Protein AF-A0A534RBC7-F1 (afdb_monomer_lite)

pLDDT: mean 88.33, std 16.18, range [29.81, 97.56]

Structure (mmCIF, N/CA/C/O backbone):
data_AF-A0A534RBC7-F1
#
_entry.id   AF-A0A534RBC7-F1
#
loop_
_atom_site.group_PDB
_atom_site.id
_atom_site.type_symbol
_atom_site.label_atom_id
_atom_site.label_alt_id
_atom_site.label_comp_id
_atom_site.label_asym_id
_atom_site.label_entity_id
_atom_site.label_seq_id
_atom_site.pdbx_PD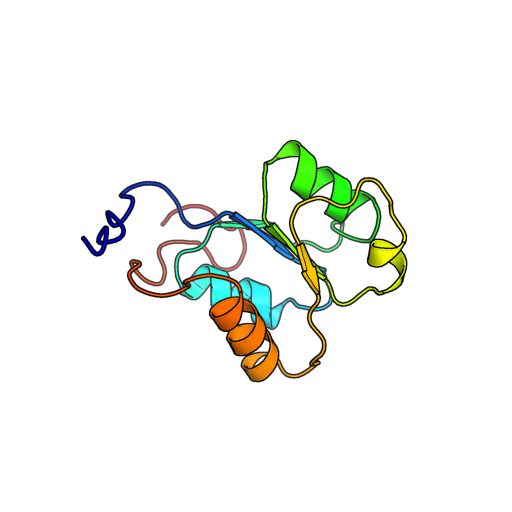B_ins_code
_atom_site.Cartn_x
_atom_site.Cartn_y
_atom_site.Cartn_z
_atom_site.occupancy
_atom_site.B_iso_or_equiv
_atom_site.auth_seq_id
_atom_site.auth_comp_id
_atom_site.auth_asym_id
_atom_site.auth_atom_id
_atom_site.pdbx_PDB_model_num
ATOM 1 N N . MET A 1 1 ? -3.438 25.681 17.941 1.00 35.88 1 MET A N 1
ATOM 2 C CA . MET A 1 1 ? -4.612 24.790 17.838 1.00 35.88 1 MET A CA 1
ATOM 3 C C . MET A 1 1 ? -4.168 23.540 17.083 1.00 35.88 1 MET A C 1
ATOM 5 O O . MET A 1 1 ? -4.261 23.489 15.864 1.00 35.88 1 MET A O 1
ATOM 9 N N . MET A 1 2 ? -3.524 22.600 17.782 1.00 29.81 2 MET A N 1
ATOM 10 C CA . MET A 1 2 ? -3.125 21.322 17.185 1.00 29.81 2 MET A CA 1
ATOM 11 C C . MET A 1 2 ? -4.384 20.468 17.135 1.00 29.81 2 MET A C 1
ATOM 13 O O . MET A 1 2 ? -4.915 20.100 18.176 1.00 29.81 2 MET A O 1
ATOM 17 N N . ARG A 1 3 ? -4.922 20.272 15.931 1.00 31.77 3 ARG A N 1
ATOM 18 C CA . ARG A 1 3 ? -6.069 19.399 15.699 1.00 31.77 3 ARG A CA 1
ATOM 19 C C . ARG A 1 3 ? -5.570 17.981 15.957 1.00 31.77 3 ARG A C 1
ATOM 21 O O . ARG A 1 3 ? -4.827 17.443 15.138 1.00 31.77 3 ARG A O 1
ATOM 28 N N . GLU A 1 4 ? -5.864 17.447 17.138 1.00 35.75 4 GLU A N 1
ATOM 29 C CA . GLU A 1 4 ? -5.615 16.041 17.443 1.00 35.75 4 GLU A CA 1
ATOM 30 C C . GLU A 1 4 ? -6.300 15.214 16.351 1.00 35.75 4 GLU A C 1
ATOM 32 O O . GLU A 1 4 ? -7.449 15.511 16.007 1.00 35.75 4 GLU A O 1
ATOM 37 N N . PRO A 1 5 ? -5.609 14.254 15.716 1.00 43.94 5 PRO A N 1
ATOM 38 C CA . PRO A 1 5 ? -6.266 13.411 14.744 1.00 43.94 5 PRO A CA 1
ATOM 39 C C . PRO A 1 5 ? -7.255 12.558 15.528 1.00 43.94 5 PRO A C 1
ATOM 41 O O . PRO A 1 5 ? -6.852 11.655 16.260 1.00 43.94 5 PRO A O 1
ATOM 44 N N . GLU A 1 6 ? -8.541 12.886 15.398 1.00 40.16 6 GLU A N 1
ATOM 45 C CA . GLU A 1 6 ? -9.641 12.001 15.753 1.00 40.16 6 GLU A CA 1
ATOM 46 C C . GLU A 1 6 ? -9.268 10.622 15.214 1.00 40.16 6 GLU A C 1
ATOM 48 O O . GLU A 1 6 ? -9.084 10.438 14.006 1.00 40.16 6 GLU A O 1
ATOM 53 N N . ALA A 1 7 ? -9.017 9.691 16.136 1.00 42.66 7 ALA A N 1
ATOM 54 C CA . ALA A 1 7 ? -8.748 8.307 15.818 1.00 42.66 7 ALA A CA 1
ATOM 55 C C . ALA A 1 7 ? -10.016 7.779 15.160 1.00 42.66 7 ALA A C 1
ATOM 57 O O . ALA A 1 7 ? -10.962 7.379 15.833 1.00 42.66 7 ALA A O 1
ATOM 58 N N . ASP A 1 8 ? -10.042 7.890 13.836 1.00 41.88 8 ASP A N 1
ATOM 59 C CA . ASP A 1 8 ? -11.113 7.416 12.992 1.00 41.88 8 ASP A CA 1
ATOM 60 C C . ASP A 1 8 ? -11.404 5.967 13.390 1.00 41.88 8 ASP A C 1
ATOM 62 O O . ASP A 1 8 ? -10.591 5.061 13.184 1.00 41.88 8 ASP A O 1
ATOM 66 N N . ALA A 1 9 ? -12.569 5.779 14.012 1.00 44.91 9 ALA A N 1
ATOM 67 C CA . ALA A 1 9 ? -13.187 4.483 14.248 1.00 44.91 9 ALA A CA 1
ATOM 68 C C . ALA A 1 9 ? -13.592 3.805 12.920 1.00 44.91 9 ALA A C 1
ATOM 70 O O . ALA A 1 9 ? -14.136 2.701 12.922 1.00 44.91 9 ALA A O 1
ATOM 71 N N . GLY A 1 10 ? -13.321 4.459 11.789 1.00 52.59 10 GLY A N 1
ATOM 72 C CA . GLY A 1 10 ? -13.325 3.925 10.446 1.00 52.59 10 GLY A CA 1
ATOM 73 C C . GLY A 1 10 ? -12.107 3.061 10.128 1.00 52.59 10 GLY A C 1
ATOM 74 O O . GLY A 1 10 ? -11.047 3.079 10.758 1.00 52.59 10 GLY A O 1
ATOM 75 N N . ASP A 1 11 ? -12.314 2.223 9.128 1.00 62.12 11 ASP A N 1
ATOM 76 C CA . ASP A 1 11 ? -11.386 1.231 8.625 1.00 62.12 11 ASP A CA 1
ATOM 77 C C . ASP A 1 11 ? -9.952 1.757 8.396 1.00 62.12 11 ASP A C 1
ATOM 79 O O . ASP A 1 11 ? -9.707 2.945 8.196 1.00 62.12 11 ASP A O 1
ATOM 83 N N . GLY A 1 12 ? -8.972 0.853 8.445 1.00 72.62 12 GLY A N 1
ATOM 84 C CA . GLY A 1 12 ? -7.577 1.114 8.098 1.00 72.62 12 GLY A CA 1
ATOM 85 C C . GLY A 1 12 ? -7.419 2.032 6.895 1.00 72.62 12 GLY A C 1
ATOM 86 O O . GLY A 1 12 ? -8.115 1.835 5.902 1.00 72.62 12 GLY A O 1
ATOM 87 N N . ARG A 1 13 ? -6.443 2.960 6.904 1.00 90.19 13 ARG A N 1
ATOM 88 C CA . ARG A 1 13 ? -6.027 3.606 5.642 1.00 90.19 13 ARG A CA 1
ATOM 89 C C . ARG A 1 13 ? -5.823 2.522 4.577 1.00 90.19 13 ARG A C 1
ATOM 91 O O . ARG A 1 13 ? -5.176 1.512 4.856 1.00 90.19 13 ARG A O 1
ATOM 98 N N . ARG A 1 14 ? -6.393 2.736 3.391 1.00 95.75 14 ARG A N 1
ATOM 99 C CA . ARG A 1 14 ? -6.392 1.753 2.309 1.00 95.75 14 ARG A CA 1
ATOM 100 C C . ARG A 1 14 ? -5.148 1.898 1.446 1.00 95.75 14 ARG A C 1
ATOM 102 O O . ARG A 1 14 ? -4.858 2.983 0.941 1.00 95.75 14 ARG A O 1
ATOM 109 N N . PHE A 1 15 ? -4.448 0.794 1.232 1.00 97.44 15 PHE A N 1
ATOM 110 C CA . PHE A 1 15 ? -3.260 0.727 0.389 1.00 97.44 15 PHE A CA 1
ATOM 111 C C . PHE A 1 15 ? -3.487 -0.203 -0.797 1.00 97.44 15 PHE A C 1
ATOM 113 O O . PHE A 1 15 ? -4.203 -1.201 -0.686 1.00 97.44 15 PHE A O 1
ATOM 120 N N . ALA A 1 16 ? -2.853 0.112 -1.921 1.00 97.50 16 ALA A N 1
ATOM 121 C CA . ALA A 1 16 ? -2.663 -0.796 -3.045 1.00 97.50 16 ALA A CA 1
ATOM 122 C C . ALA A 1 16 ? -1.159 -1.007 -3.215 1.00 97.50 16 ALA A C 1
ATOM 124 O O . ALA A 1 16 ? -0.429 -0.057 -3.489 1.00 97.50 16 ALA A O 1
ATOM 125 N N . VAL A 1 17 ? -0.682 -2.231 -2.996 1.00 97.31 17 VAL A N 1
ATOM 126 C CA . VAL A 1 17 ? 0.754 -2.511 -2.883 1.00 97.31 17 VAL A CA 1
ATOM 127 C C . VAL A 1 17 ? 1.224 -3.349 -4.056 1.00 97.31 17 VAL A C 1
ATOM 129 O O . VAL A 1 17 ? 0.632 -4.382 -4.368 1.00 97.31 17 VAL A O 1
ATOM 132 N N . ASP A 1 18 ? 2.321 -2.915 -4.673 1.00 94.69 18 ASP A N 1
ATOM 133 C CA . ASP A 1 18 ? 3.002 -3.663 -5.725 1.00 94.69 18 ASP A CA 1
ATOM 134 C C . ASP A 1 18 ? 3.312 -5.106 -5.293 1.00 94.69 18 ASP A C 1
ATOM 136 O O . ASP A 1 18 ? 3.773 -5.356 -4.171 1.00 94.69 18 ASP A O 1
ATOM 140 N N . ARG A 1 19 ? 3.112 -6.070 -6.203 1.00 93.94 19 ARG A N 1
ATOM 141 C CA . ARG A 1 19 ? 3.337 -7.498 -5.933 1.00 93.94 19 ARG A CA 1
ATOM 142 C C . ARG A 1 19 ? 4.731 -7.808 -5.369 1.00 93.94 19 ARG A C 1
ATOM 144 O O . ARG A 1 19 ? 4.869 -8.763 -4.603 1.00 93.94 19 ARG A O 1
ATOM 151 N N . MET A 1 20 ? 5.751 -7.013 -5.711 1.00 91.50 20 MET A N 1
ATOM 152 C CA . MET A 1 20 ? 7.136 -7.218 -5.260 1.00 91.50 20 MET A CA 1
ATOM 153 C C . MET A 1 20 ? 7.352 -6.869 -3.780 1.00 91.50 20 MET A C 1
ATOM 155 O O . MET A 1 20 ? 8.387 -7.203 -3.210 1.00 91.50 20 MET A O 1
ATOM 159 N N . MET A 1 21 ? 6.380 -6.225 -3.131 1.00 95.00 21 MET A N 1
ATOM 160 C CA . MET A 1 21 ? 6.478 -5.748 -1.750 1.00 95.00 21 MET A CA 1
ATOM 161 C C . MET A 1 21 ? 5.579 -6.543 -0.792 1.00 95.00 21 MET A C 1
ATOM 163 O O . MET A 1 21 ? 4.969 -5.998 0.126 1.00 95.00 21 MET A O 1
ATOM 167 N N . GLY A 1 22 ? 5.513 -7.867 -0.965 1.00 94.81 22 GLY A N 1
ATOM 168 C CA . GLY A 1 22 ? 4.628 -8.729 -0.169 1.00 94.81 22 GLY A CA 1
ATOM 169 C C . GLY A 1 22 ? 4.874 -8.679 1.342 1.00 94.81 22 GLY A C 1
ATOM 170 O O . GLY A 1 22 ? 3.926 -8.715 2.128 1.00 94.81 22 GLY A O 1
ATOM 171 N N . ARG A 1 23 ? 6.133 -8.525 1.780 1.00 96.31 23 ARG A N 1
ATOM 172 C CA . ARG A 1 23 ? 6.446 -8.347 3.211 1.00 96.31 23 ARG A CA 1
ATOM 173 C C . ARG A 1 23 ? 5.888 -7.033 3.752 1.00 96.31 23 ARG A C 1
ATOM 175 O O . ARG A 1 23 ? 5.336 -7.039 4.847 1.00 96.31 23 ARG A O 1
ATOM 182 N N . LEU A 1 24 ? 5.999 -5.943 2.992 1.00 97.06 24 LEU A N 1
ATOM 183 C CA . LEU A 1 24 ? 5.421 -4.651 3.362 1.00 97.06 24 LEU A CA 1
ATOM 184 C C . LEU A 1 24 ? 3.898 -4.757 3.475 1.00 97.06 24 LEU A C 1
ATOM 186 O O . LEU A 1 24 ? 3.338 -4.373 4.497 1.00 97.06 24 LEU A O 1
ATOM 190 N N . ALA A 1 25 ? 3.242 -5.362 2.478 1.00 96.81 25 ALA A N 1
ATOM 191 C CA . ALA A 1 25 ? 1.796 -5.564 2.487 1.00 96.81 25 ALA A CA 1
ATOM 192 C C . ALA A 1 25 ? 1.326 -6.328 3.737 1.00 96.81 25 ALA A C 1
ATOM 194 O O . ALA A 1 25 ? 0.371 -5.921 4.397 1.00 96.81 25 ALA A O 1
ATOM 195 N N . ARG A 1 26 ? 2.034 -7.403 4.108 1.00 96.38 26 ARG A N 1
ATOM 196 C CA . ARG A 1 26 ? 1.723 -8.185 5.312 1.00 96.38 26 ARG A CA 1
ATOM 197 C C . ARG A 1 26 ? 1.868 -7.359 6.592 1.00 96.38 26 ARG A C 1
ATOM 199 O O . ARG A 1 26 ? 0.985 -7.422 7.439 1.00 96.38 26 ARG A O 1
ATOM 206 N N . TRP A 1 27 ? 2.937 -6.574 6.731 1.00 96.44 27 TRP A N 1
ATOM 207 C CA . TRP A 1 27 ? 3.141 -5.732 7.916 1.00 96.44 27 TRP A CA 1
ATOM 208 C C . TRP A 1 27 ? 2.106 -4.616 8.038 1.00 96.44 27 TRP A C 1
ATOM 210 O O . TRP A 1 27 ? 1.622 -4.362 9.134 1.00 96.44 27 TRP A O 1
ATOM 220 N N . LEU A 1 28 ? 1.693 -4.007 6.929 1.00 95.62 28 LEU A N 1
ATOM 221 C CA . LEU A 1 28 ? 0.609 -3.024 6.943 1.00 95.62 28 LEU A CA 1
ATOM 222 C C . LEU A 1 28 ? -0.723 -3.648 7.405 1.00 95.62 28 LEU A C 1
ATOM 224 O O . LEU A 1 28 ? -1.434 -3.039 8.201 1.00 95.62 28 LEU A O 1
ATOM 228 N N . ARG A 1 29 ? -1.028 -4.893 7.007 1.00 95.75 29 ARG A N 1
ATOM 229 C CA . ARG A 1 29 ? -2.198 -5.634 7.526 1.00 95.75 29 ARG A CA 1
ATOM 230 C C . ARG A 1 29 ? -2.080 -5.943 9.023 1.00 95.75 29 ARG A C 1
ATOM 232 O O . ARG A 1 29 ? -3.064 -5.806 9.744 1.00 95.75 29 ARG A O 1
ATOM 239 N N . VAL A 1 30 ? -0.885 -6.302 9.510 1.00 94.94 30 VAL A N 1
ATOM 240 C CA . VAL A 1 30 ? -0.619 -6.472 10.957 1.00 94.94 30 VAL A CA 1
ATOM 241 C C . VAL A 1 30 ? -0.911 -5.183 11.722 1.00 94.94 30 VAL A C 1
ATOM 243 O O . VAL A 1 30 ? -1.492 -5.235 12.800 1.00 94.94 30 VAL A O 1
ATOM 246 N N . LEU A 1 31 ? -0.572 -4.032 11.143 1.00 94.38 31 LEU A N 1
ATOM 247 C CA . LEU A 1 31 ? -0.856 -2.709 11.702 1.00 94.38 31 LEU A CA 1
ATOM 248 C C . LEU A 1 31 ? -2.342 -2.302 11.598 1.00 94.38 31 LEU A C 1
ATOM 250 O O . LEU A 1 31 ? -2.709 -1.200 11.992 1.00 94.38 31 LEU A O 1
ATOM 254 N N . GLY A 1 32 ? -3.214 -3.185 11.097 1.00 93.00 32 GLY A N 1
ATOM 255 C CA . GLY A 1 32 ? -4.657 -2.954 11.031 1.00 93.00 32 GLY A CA 1
ATOM 256 C C . GLY A 1 32 ? -5.107 -2.141 9.816 1.00 93.00 32 GLY A C 1
ATOM 257 O O . GLY A 1 32 ? -6.207 -1.590 9.828 1.00 93.00 32 GLY A O 1
ATOM 258 N N . HIS A 1 33 ? -4.279 -2.053 8.771 1.00 94.69 33 HIS A N 1
ATOM 259 C CA . HIS A 1 33 ? -4.629 -1.365 7.529 1.00 94.69 33 HIS A CA 1
ATOM 260 C C . HIS A 1 33 ? -5.282 -2.293 6.498 1.00 94.69 33 HIS A C 1
ATOM 262 O O . HIS A 1 33 ? -4.931 -3.470 6.399 1.00 94.69 33 HIS A O 1
ATOM 268 N N . ASP A 1 34 ? -6.197 -1.749 5.691 1.00 95.44 34 ASP A N 1
ATOM 269 C CA . ASP A 1 34 ? -6.738 -2.433 4.516 1.00 95.44 34 ASP A CA 1
ATOM 270 C C . ASP A 1 34 ? -5.702 -2.364 3.384 1.00 95.44 34 ASP A C 1
ATOM 272 O O . ASP A 1 34 ? -5.339 -1.292 2.900 1.00 95.44 34 ASP A O 1
ATOM 276 N N . VAL A 1 35 ? -5.219 -3.521 2.938 1.00 96.81 35 VAL A N 1
ATOM 277 C CA . VAL A 1 35 ? -4.176 -3.610 1.917 1.00 96.81 35 VAL A CA 1
ATOM 278 C C . VAL A 1 35 ? -4.605 -4.523 0.775 1.00 96.81 35 VAL A C 1
ATOM 280 O O . VAL A 1 35 ? -4.630 -5.749 0.920 1.00 96.81 35 VAL A O 1
ATOM 283 N N . ALA A 1 36 ? -4.840 -3.940 -0.398 1.00 97.00 36 ALA A N 1
ATOM 284 C CA . ALA A 1 36 ? -4.951 -4.670 -1.652 1.00 97.00 36 ALA A CA 1
ATOM 285 C C . ALA A 1 36 ? -3.557 -5.128 -2.096 1.00 97.00 36 ALA A C 1
ATOM 287 O O . ALA A 1 36 ? -2.643 -4.325 -2.292 1.00 97.00 36 ALA A O 1
ATOM 288 N N . TYR A 1 37 ? -3.398 -6.443 -2.219 1.00 96.94 37 TYR A N 1
ATOM 289 C CA . TYR A 1 37 ? -2.158 -7.095 -2.619 1.00 96.94 37 TYR A CA 1
ATOM 290 C C . TYR A 1 37 ? -2.493 -8.420 -3.301 1.00 96.94 37 TYR A C 1
ATOM 292 O O . TYR A 1 37 ? -3.293 -9.198 -2.779 1.00 96.94 37 TYR A O 1
ATOM 300 N N . GLY A 1 38 ? -1.875 -8.683 -4.451 1.00 94.50 38 GLY A N 1
ATOM 301 C CA . GLY A 1 38 ? -2.094 -9.909 -5.206 1.00 94.50 38 GLY A CA 1
ATOM 302 C C . GLY A 1 38 ? -1.242 -9.979 -6.475 1.00 94.50 38 GLY A C 1
ATOM 303 O O . GLY A 1 38 ? -0.731 -8.957 -6.934 1.00 94.50 38 GLY A O 1
ATOM 304 N N . PRO A 1 39 ? -1.097 -11.173 -7.076 1.00 92.81 39 PRO A N 1
ATOM 305 C CA . PRO A 1 39 ? -0.241 -11.381 -8.249 1.00 92.81 39 PRO A CA 1
ATOM 306 C C . PRO A 1 39 ? -0.703 -10.597 -9.485 1.00 92.81 39 PRO A C 1
ATOM 308 O O . PRO A 1 39 ? 0.114 -10.282 -10.351 1.00 92.81 39 PRO A O 1
ATOM 311 N N . HIS A 1 40 ? -1.996 -10.267 -9.545 1.00 91.81 40 HIS A N 1
ATOM 312 C CA . HIS A 1 40 ? -2.631 -9.514 -10.622 1.00 91.81 40 HIS A CA 1
ATOM 313 C C . HIS A 1 40 ? -2.515 -7.992 -10.460 1.00 91.81 40 HIS A C 1
ATOM 315 O O . HIS A 1 40 ? -2.917 -7.287 -11.372 1.00 91.81 40 HIS A O 1
ATOM 321 N N . LEU A 1 41 ? -1.999 -7.475 -9.337 1.00 93.19 41 LEU A N 1
ATOM 322 C CA . LEU A 1 41 ? -1.857 -6.036 -9.093 1.00 93.19 41 LEU A CA 1
ATOM 323 C C . LEU A 1 41 ? -0.462 -5.557 -9.513 1.00 93.19 41 LEU A C 1
ATOM 325 O O . LEU A 1 41 ? 0.463 -5.469 -8.705 1.00 93.19 41 LEU A O 1
ATOM 329 N N . VAL A 1 42 ? -0.316 -5.265 -10.807 1.00 92.19 42 VAL A N 1
ATOM 330 C CA . VAL A 1 42 ? 0.939 -4.826 -11.440 1.00 92.19 42 VAL A CA 1
ATOM 331 C C . VAL A 1 42 ? 0.725 -3.742 -12.490 1.00 92.19 42 VAL A C 1
ATOM 333 O O . VAL A 1 42 ? -0.240 -3.778 -13.260 1.00 92.19 42 VAL A O 1
ATOM 336 N N . GLY A 1 43 ? 1.652 -2.787 -12.574 1.00 92.56 43 GLY A N 1
ATOM 337 C CA . GLY A 1 43 ? 1.608 -1.740 -13.594 1.00 92.56 43 GLY A CA 1
ATOM 338 C C . GLY A 1 43 ? 0.242 -1.037 -13.628 1.00 92.56 43 GLY A C 1
ATOM 339 O O . GLY A 1 43 ? -0.262 -0.577 -12.605 1.00 92.56 43 GLY A O 1
ATOM 340 N N . ARG A 1 44 ? -0.411 -1.033 -14.796 1.00 93.00 44 ARG A N 1
ATOM 341 C CA . ARG A 1 44 ? -1.728 -0.399 -14.991 1.00 93.00 44 ARG A CA 1
ATOM 342 C C . ARG A 1 44 ? -2.848 -0.990 -14.131 1.00 93.00 44 ARG A C 1
ATOM 344 O O . ARG A 1 44 ? -3.743 -0.255 -13.736 1.00 93.00 44 ARG A O 1
ATOM 351 N N . THR A 1 45 ? -2.819 -2.287 -13.827 1.00 94.88 45 THR A N 1
ATOM 352 C CA . THR A 1 45 ? -3.865 -2.918 -12.994 1.00 94.88 45 THR A CA 1
ATOM 353 C C . THR A 1 45 ? -3.773 -2.470 -11.534 1.00 94.88 45 THR A C 1
ATOM 355 O O . THR A 1 45 ? -4.800 -2.230 -10.902 1.00 94.88 45 THR A O 1
ATOM 358 N N . LEU A 1 46 ? -2.552 -2.263 -11.026 1.00 95.88 46 LEU A N 1
ATOM 359 C CA . LEU A 1 46 ? -2.312 -1.672 -9.709 1.00 95.88 46 LEU A CA 1
ATOM 360 C C . LEU A 1 46 ? -2.836 -0.230 -9.660 1.00 95.88 46 LEU A C 1
ATOM 362 O O . LEU A 1 46 ? -3.576 0.122 -8.745 1.00 95.88 46 LEU A O 1
ATOM 366 N N . VAL A 1 47 ? -2.506 0.576 -10.676 1.00 96.25 47 VAL A N 1
ATOM 367 C CA . VAL A 1 47 ? -2.993 1.960 -10.826 1.00 96.25 47 VAL A CA 1
ATOM 368 C C . VAL A 1 47 ? -4.522 2.006 -10.884 1.00 96.25 47 VAL A C 1
ATOM 370 O O . VAL A 1 47 ? -5.144 2.791 -10.172 1.00 96.25 47 VAL A O 1
ATOM 373 N N . ALA A 1 48 ? -5.142 1.137 -11.684 1.00 95.31 48 ALA A N 1
ATOM 374 C CA . ALA A 1 48 ? -6.593 1.061 -11.812 1.00 95.31 48 ALA A CA 1
ATOM 375 C C . ALA A 1 48 ? -7.274 0.671 -10.491 1.00 95.31 48 ALA A C 1
ATOM 377 O O . ALA A 1 48 ? -8.262 1.298 -10.116 1.00 95.31 48 ALA A O 1
ATOM 378 N N . CYS A 1 49 ? -6.738 -0.315 -9.762 1.00 95.62 49 CYS A N 1
ATOM 379 C CA . CYS A 1 49 ? -7.233 -0.692 -8.434 1.00 95.62 49 CYS A CA 1
ATOM 380 C C . CYS A 1 49 ? -7.140 0.483 -7.453 1.00 95.62 49 CYS A C 1
ATOM 382 O O . CYS A 1 49 ? -8.135 0.829 -6.818 1.00 95.62 49 CYS A O 1
ATOM 384 N N . ALA A 1 50 ? -5.980 1.143 -7.393 1.00 96.88 50 ALA A N 1
ATOM 385 C CA . ALA A 1 50 ? -5.765 2.281 -6.511 1.00 96.88 50 ALA A CA 1
ATOM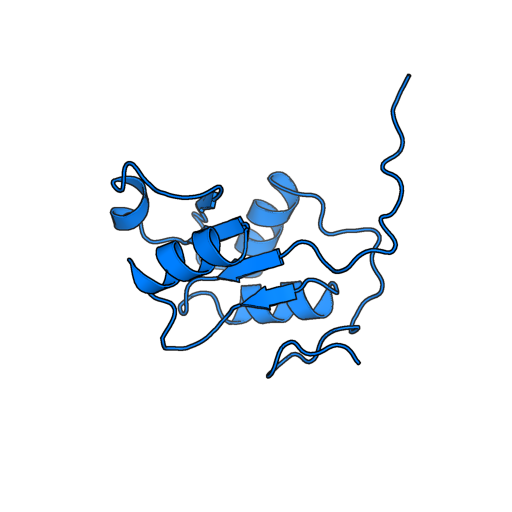 386 C C . ALA A 1 50 ? -6.731 3.441 -6.792 1.00 96.88 50 ALA A C 1
ATOM 388 O O . ALA A 1 50 ? -7.280 4.014 -5.859 1.00 96.88 50 ALA A O 1
ATOM 389 N N . ARG A 1 51 ? -7.005 3.744 -8.066 1.00 95.88 51 ARG A N 1
ATOM 390 C CA . ARG A 1 51 ? -7.977 4.782 -8.448 1.00 95.88 51 ARG A CA 1
ATOM 391 C C . ARG A 1 51 ? -9.415 4.383 -8.137 1.00 95.88 51 ARG A C 1
ATOM 393 O O . ARG A 1 51 ? -10.158 5.177 -7.577 1.00 95.88 51 ARG A O 1
ATOM 400 N N . ARG A 1 52 ? -9.814 3.167 -8.515 1.00 96.00 52 ARG A N 1
ATOM 401 C CA . ARG A 1 52 ? -11.199 2.688 -8.386 1.00 96.00 52 ARG A CA 1
ATOM 402 C C . ARG A 1 52 ? -11.645 2.574 -6.932 1.00 96.00 52 ARG A C 1
ATOM 404 O O . ARG A 1 52 ? -12.814 2.782 -6.638 1.00 96.00 52 ARG A O 1
ATOM 411 N N . GLU A 1 53 ? -10.728 2.203 -6.049 1.00 95.31 53 GLU A N 1
ATOM 412 C CA . GLU A 1 53 ? -11.012 1.956 -4.632 1.00 95.31 53 GLU A CA 1
ATOM 413 C C . GLU A 1 53 ? -10.477 3.061 -3.713 1.00 95.31 53 GLU A C 1
ATOM 415 O O . GLU A 1 53 ? -10.487 2.888 -2.495 1.00 95.31 53 GLU A O 1
ATOM 420 N N . ASP A 1 54 ? -9.993 4.168 -4.288 1.00 95.19 54 ASP A N 1
ATOM 421 C CA . ASP A 1 54 ? -9.419 5.302 -3.560 1.00 95.19 54 ASP A CA 1
ATOM 422 C C . ASP A 1 54 ? -8.394 4.841 -2.501 1.00 95.19 54 ASP A C 1
ATOM 424 O O . ASP A 1 54 ? -8.569 4.970 -1.283 1.00 95.19 54 ASP A O 1
ATOM 428 N N . ARG A 1 55 ? -7.344 4.173 -2.996 1.00 96.62 55 ARG A N 1
ATOM 429 C CA . ARG A 1 55 ? -6.246 3.609 -2.201 1.00 96.62 55 ARG A CA 1
ATOM 430 C C . ARG A 1 55 ? -4.955 4.364 -2.472 1.00 96.62 55 ARG A C 1
ATOM 432 O O . ARG A 1 55 ? -4.645 4.695 -3.615 1.00 96.62 55 ARG A O 1
ATOM 439 N N . LEU A 1 56 ? -4.143 4.520 -1.431 1.00 97.06 56 LEU A N 1
ATOM 440 C CA . LEU A 1 56 ? -2.776 5.008 -1.570 1.00 97.06 56 LEU A CA 1
ATOM 441 C C . LEU A 1 56 ? -1.913 3.930 -2.239 1.00 97.06 56 LEU A C 1
ATOM 443 O O . LEU A 1 56 ? -1.738 2.834 -1.696 1.00 97.06 56 LEU A O 1
ATOM 447 N N . LEU A 1 57 ? -1.375 4.235 -3.417 1.00 97.56 57 LEU A N 1
ATOM 448 C CA . LEU A 1 57 ? -0.540 3.309 -4.176 1.00 97.56 57 LEU A CA 1
ATOM 449 C C . LEU A 1 57 ? 0.884 3.280 -3.609 1.00 97.56 57 LEU A C 1
ATOM 451 O O . LEU A 1 57 ? 1.538 4.311 -3.502 1.00 97.56 57 LEU A O 1
ATOM 455 N N . LEU A 1 58 ? 1.392 2.096 -3.275 1.00 97.44 58 LEU A N 1
ATOM 456 C CA . LEU A 1 58 ? 2.791 1.889 -2.905 1.00 97.44 58 LEU A CA 1
ATOM 457 C C . LEU A 1 58 ? 3.483 1.150 -4.045 1.00 97.44 58 LEU A C 1
ATOM 459 O O . LEU A 1 58 ? 3.129 0.006 -4.350 1.00 97.44 58 LEU A O 1
ATOM 463 N N . THR A 1 59 ? 4.483 1.776 -4.663 1.00 95.94 59 THR A N 1
ATOM 464 C CA . THR A 1 59 ? 5.249 1.152 -5.749 1.00 95.94 59 THR A CA 1
ATOM 465 C C . THR A 1 59 ? 6.728 1.508 -5.702 1.00 95.94 59 THR A C 1
ATOM 467 O O . THR A 1 59 ? 7.122 2.540 -5.166 1.00 95.94 59 THR A O 1
ATOM 470 N N . ARG A 1 60 ? 7.539 0.636 -6.300 1.00 94.25 60 ARG A N 1
ATOM 471 C CA . ARG A 1 60 ? 8.950 0.880 -6.632 1.00 94.25 60 ARG A CA 1
ATOM 472 C C . ARG A 1 60 ? 9.172 0.994 -8.138 1.00 94.25 60 ARG A C 1
ATOM 474 O O . ARG A 1 60 ? 10.304 1.164 -8.582 1.00 94.25 60 ARG A O 1
ATOM 481 N N . ASP A 1 61 ? 8.117 0.839 -8.937 1.00 92.81 61 ASP A N 1
ATOM 482 C CA . ASP A 1 61 ? 8.223 0.862 -10.388 1.00 92.81 61 ASP A CA 1
ATOM 483 C C . ASP A 1 61 ? 8.290 2.310 -10.881 1.00 92.81 61 ASP A C 1
ATOM 485 O O . ASP A 1 61 ? 7.290 3.027 -10.940 1.00 92.81 61 ASP A O 1
ATOM 489 N N . THR A 1 62 ? 9.488 2.741 -11.268 1.00 92.06 62 THR A N 1
ATOM 490 C CA . THR A 1 62 ? 9.729 4.078 -11.823 1.00 92.06 62 THR A CA 1
ATOM 491 C C . THR A 1 62 ? 8.979 4.324 -13.130 1.00 92.06 62 THR A C 1
ATOM 493 O O . THR A 1 62 ? 8.769 5.477 -13.504 1.00 92.06 62 THR A O 1
ATOM 496 N N . ARG A 1 63 ? 8.534 3.270 -13.829 1.00 92.62 63 ARG A N 1
ATOM 497 C CA . 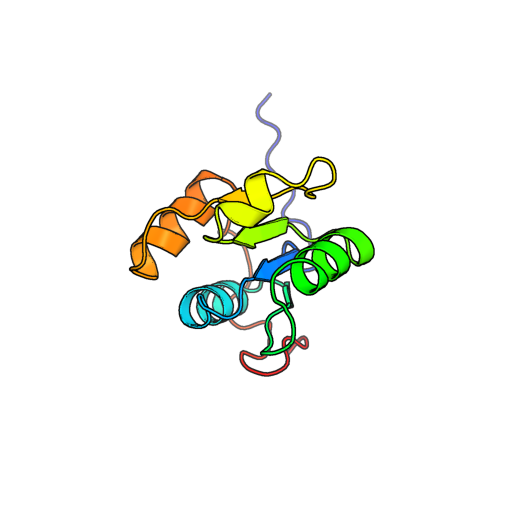ARG A 1 63 ? 7.729 3.401 -15.051 1.00 92.62 63 ARG A CA 1
ATOM 498 C C . ARG A 1 63 ? 6.348 3.967 -14.741 1.00 92.62 63 ARG A C 1
ATOM 500 O O . ARG A 1 63 ? 5.818 4.709 -15.561 1.00 92.62 63 ARG A O 1
ATOM 507 N N . LEU A 1 64 ? 5.793 3.660 -13.564 1.00 91.94 6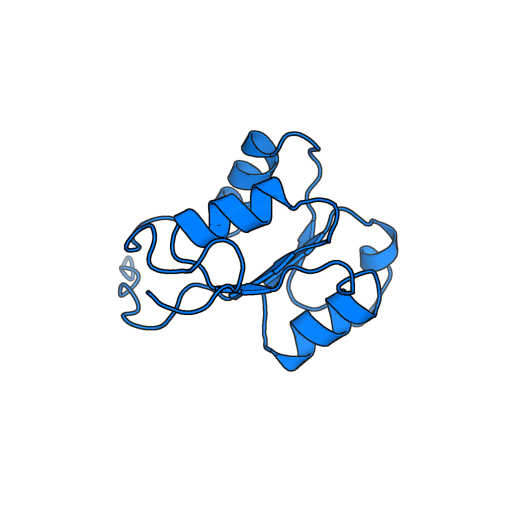4 LEU A N 1
ATOM 508 C CA . LEU A 1 64 ? 4.498 4.186 -13.131 1.00 91.94 64 LEU A CA 1
ATOM 509 C C . LEU A 1 64 ? 4.545 5.688 -12.851 1.00 91.94 64 LEU A C 1
ATOM 511 O O . LEU A 1 64 ? 3.561 6.369 -13.098 1.00 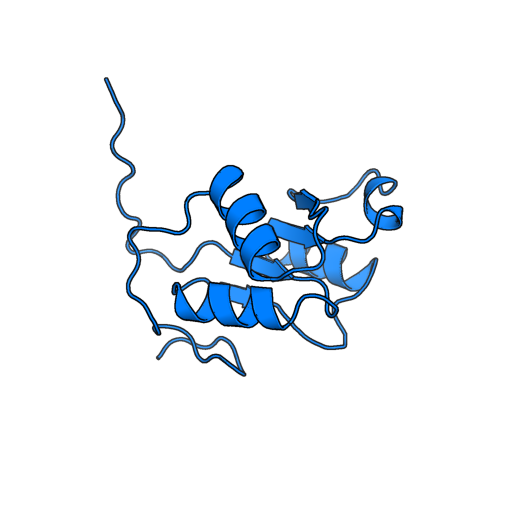91.94 64 LEU A O 1
ATOM 515 N N . LEU A 1 65 ? 5.694 6.224 -12.431 1.00 91.69 65 LEU A N 1
ATOM 516 C CA . LEU A 1 65 ? 5.866 7.663 -12.180 1.00 91.69 65 LEU A CA 1
ATOM 517 C C . LEU A 1 65 ? 5.739 8.524 -13.443 1.00 91.69 65 LEU A C 1
ATOM 519 O O . LEU A 1 65 ? 5.584 9.736 -13.350 1.00 91.69 65 LEU A O 1
ATOM 523 N N . ARG A 1 66 ? 5.821 7.907 -14.626 1.00 90.81 66 ARG A N 1
ATOM 524 C CA . ARG A 1 66 ? 5.621 8.586 -15.911 1.00 90.81 66 ARG A CA 1
ATOM 525 C C . ARG A 1 66 ? 4.152 8.634 -16.330 1.00 90.81 66 ARG A C 1
ATOM 527 O O . ARG A 1 66 ? 3.848 9.250 -17.346 1.00 90.81 66 ARG A O 1
ATOM 534 N N . ASP A 1 67 ? 3.263 7.957 -15.604 1.00 88.81 67 ASP A N 1
ATOM 535 C CA . ASP A 1 67 ? 1.832 7.973 -15.882 1.00 88.81 67 ASP A CA 1
ATOM 536 C C . ASP A 1 67 ? 1.228 9.303 -15.385 1.00 88.81 67 ASP A C 1
ATOM 538 O O . ASP A 1 67 ? 1.210 9.548 -14.176 1.00 88.81 67 ASP A O 1
ATOM 542 N N . PRO A 1 68 ? 0.709 10.171 -16.276 1.00 87.44 68 PRO A N 1
ATOM 543 C CA . PRO A 1 68 ? 0.104 11.444 -15.877 1.00 87.44 68 PRO A CA 1
ATOM 544 C C . PRO A 1 68 ? -1.183 11.265 -15.057 1.00 87.44 68 PRO A C 1
ATOM 546 O O . PRO A 1 68 ? -1.677 12.219 -14.462 1.00 87.44 68 PRO A O 1
ATOM 549 N N . HIS A 1 69 ? -1.742 10.054 -15.022 1.00 87.62 69 HIS A N 1
ATOM 550 C CA . HIS A 1 69 ? -2.946 9.712 -14.274 1.00 87.62 69 HIS A CA 1
ATOM 551 C C . HIS A 1 69 ? -2.658 8.863 -13.032 1.00 87.62 69 HIS A C 1
ATOM 553 O O . HIS A 1 69 ? -3.563 8.188 -12.523 1.00 87.62 69 HIS A O 1
ATOM 559 N N . LEU A 1 70 ? -1.416 8.876 -12.545 1.00 93.56 70 LEU A N 1
ATOM 560 C CA . LEU A 1 70 ? -1.036 8.155 -11.341 1.00 93.56 70 LEU A CA 1
ATOM 561 C C . LEU A 1 70 ? -1.835 8.685 -10.124 1.00 93.56 70 LEU A C 1
ATOM 563 O O . LEU A 1 70 ? -1.838 9.892 -9.876 1.00 93.56 70 LEU A O 1
ATOM 567 N N . PRO A 1 71 ? -2.533 7.818 -9.361 1.00 95.19 71 PRO A N 1
ATOM 568 C CA . PRO A 1 71 ? -3.237 8.210 -8.139 1.00 95.19 71 PRO A CA 1
ATOM 569 C C . PRO A 1 71 ? -2.267 8.709 -7.057 1.00 95.19 71 PRO A C 1
ATOM 571 O O . PRO A 1 71 ? -1.044 8.606 -7.223 1.00 95.19 71 PRO A O 1
ATOM 574 N N . PRO A 1 72 ? -2.788 9.189 -5.908 1.00 96.25 72 PRO A N 1
ATOM 575 C CA . PRO A 1 72 ? -1.971 9.386 -4.719 1.00 96.25 72 PRO A CA 1
ATOM 576 C C . PRO A 1 72 ? -1.099 8.156 -4.467 1.00 96.25 72 PRO A C 1
ATOM 578 O O . PRO A 1 72 ? -1.592 7.024 -4.413 1.00 96.25 72 PRO A O 1
ATOM 581 N N . HIS A 1 73 ? 0.205 8.378 -4.345 1.00 96.69 73 HIS A N 1
ATOM 582 C CA . HIS A 1 73 ? 1.176 7.302 -4.252 1.00 96.69 73 HIS A CA 1
ATOM 583 C C . HIS A 1 73 ? 2.339 7.663 -3.333 1.00 96.69 73 HIS A C 1
ATOM 585 O O . HIS A 1 73 ? 2.629 8.832 -3.089 1.00 96.69 73 HIS A O 1
ATOM 591 N N . VAL A 1 74 ? 3.022 6.629 -2.853 1.00 96.81 74 VAL A N 1
ATOM 592 C CA . VAL A 1 74 ? 4.338 6.724 -2.227 1.00 96.81 74 VAL A CA 1
ATOM 593 C C . VAL A 1 74 ? 5.289 5.884 -3.063 1.00 96.81 74 VAL A C 1
ATOM 595 O O . VAL A 1 74 ? 5.091 4.675 -3.233 1.00 96.81 74 VAL A O 1
ATOM 598 N N . PHE A 1 75 ? 6.312 6.541 -3.600 1.00 96.62 75 PHE A N 1
ATOM 599 C CA . PHE A 1 75 ? 7.411 5.847 -4.246 1.00 96.62 75 PHE A CA 1
ATOM 600 C C . PHE A 1 75 ? 8.372 5.327 -3.182 1.00 96.62 75 PHE A C 1
ATOM 602 O O . PHE A 1 75 ? 8.873 6.085 -2.356 1.00 96.62 75 PHE A O 1
ATOM 609 N N . ILE A 1 76 ? 8.608 4.023 -3.207 1.00 96.62 76 ILE A N 1
ATOM 610 C CA . ILE A 1 76 ? 9.453 3.328 -2.248 1.00 96.62 76 ILE A CA 1
ATOM 611 C C . ILE A 1 76 ? 10.823 3.110 -2.888 1.00 96.62 76 ILE A C 1
ATOM 613 O O . ILE A 1 76 ? 10.958 2.470 -3.932 1.00 96.62 76 ILE A O 1
ATOM 617 N N . THR A 1 77 ? 11.862 3.647 -2.265 1.00 95.38 77 THR A N 1
ATOM 618 C CA . THR A 1 77 ? 13.221 3.592 -2.810 1.00 95.38 77 THR A CA 1
ATOM 619 C C . THR A 1 77 ? 13.936 2.312 -2.383 1.00 95.38 77 THR A C 1
ATOM 621 O O . THR A 1 77 ? 14.641 1.688 -3.183 1.00 95.38 77 THR A O 1
ATOM 624 N N . ASN A 1 78 ? 13.695 1.849 -1.154 1.00 94.62 78 ASN A N 1
ATOM 625 C CA . ASN A 1 78 ? 14.441 0.750 -0.555 1.00 94.62 78 ASN A CA 1
ATOM 626 C C . ASN A 1 78 ? 13.851 -0.639 -0.876 1.00 94.62 78 ASN A C 1
ATOM 628 O O . ASN A 1 78 ? 12.655 -0.802 -1.120 1.00 94.62 78 ASN A O 1
ATOM 632 N N . ASP A 1 79 ? 14.684 -1.679 -0.873 1.00 92.38 79 ASP A N 1
ATOM 633 C CA . ASP A 1 79 ? 14.282 -3.081 -1.056 1.00 92.38 79 ASP A CA 1
ATOM 634 C C . ASP A 1 79 ? 14.064 -3.832 0.265 1.00 92.38 79 ASP A C 1
ATOM 636 O O . ASP A 1 79 ? 13.331 -4.823 0.318 1.00 92.38 79 ASP A O 1
ATOM 640 N N . ASN A 1 80 ? 14.635 -3.330 1.356 1.00 94.88 80 ASN A N 1
ATOM 641 C CA . ASN A 1 80 ? 14.470 -3.879 2.683 1.00 94.88 80 ASN A CA 1
ATOM 642 C C . ASN A 1 80 ? 13.114 -3.482 3.270 1.00 94.88 80 ASN A C 1
ATOM 644 O O . ASN A 1 80 ? 12.868 -2.312 3.552 1.00 94.88 80 ASN A O 1
ATOM 648 N N . PHE A 1 81 ? 12.263 -4.464 3.572 1.00 93.56 81 PHE A N 1
ATOM 649 C CA . PHE A 1 81 ? 10.907 -4.206 4.075 1.00 93.56 81 PHE A CA 1
ATOM 650 C C . PHE A 1 81 ? 10.844 -3.288 5.314 1.00 93.56 81 PHE A C 1
ATOM 652 O O . PHE A 1 81 ? 9.859 -2.576 5.485 1.00 93.56 81 PHE A O 1
ATOM 659 N N . ARG A 1 82 ? 11.865 -3.282 6.190 1.00 95.88 82 ARG A N 1
ATOM 660 C CA . ARG A 1 82 ? 11.886 -2.390 7.364 1.00 95.88 82 ARG A CA 1
ATOM 661 C C . ARG A 1 82 ? 12.121 -0.944 6.952 1.00 95.88 82 ARG A C 1
ATOM 663 O O . ARG A 1 82 ? 11.546 -0.046 7.554 1.00 95.88 82 ARG A O 1
ATOM 670 N N . ALA A 1 83 ? 12.982 -0.716 5.964 1.00 96.75 83 ALA A N 1
ATOM 671 C CA . ALA A 1 83 ? 13.189 0.609 5.394 1.00 96.75 83 ALA A CA 1
ATOM 672 C C . ALA A 1 83 ? 11.939 1.063 4.632 1.00 96.75 83 ALA A C 1
ATOM 674 O O . ALA A 1 83 ? 11.452 2.151 4.906 1.00 96.75 83 ALA A O 1
ATOM 675 N N . GLN A 1 84 ? 11.334 0.181 3.830 1.00 96.56 84 GLN A N 1
ATOM 676 C CA . GLN A 1 84 ? 10.067 0.460 3.144 1.00 96.56 84 GLN A CA 1
ATOM 677 C C . GLN A 1 84 ? 8.966 0.881 4.123 1.00 96.56 84 GLN A C 1
ATOM 679 O O . GLN A 1 84 ? 8.271 1.864 3.899 1.00 96.56 84 GLN A O 1
ATOM 684 N N . LEU A 1 85 ? 8.823 0.170 5.247 1.00 95.88 85 LEU A N 1
ATOM 685 C CA . LEU A 1 85 ? 7.829 0.516 6.262 1.00 95.88 85 LEU A CA 1
ATOM 686 C C . LEU A 1 85 ? 8.091 1.898 6.876 1.00 95.88 85 LEU A C 1
ATOM 688 O O . LEU A 1 85 ? 7.141 2.631 7.134 1.00 95.88 85 LEU A O 1
ATOM 692 N N . ARG A 1 86 ? 9.362 2.273 7.076 1.00 95.94 86 ARG A N 1
ATOM 693 C CA . ARG A 1 86 ? 9.734 3.621 7.534 1.00 95.94 86 ARG A CA 1
ATOM 694 C C . ARG A 1 86 ? 9.434 4.686 6.484 1.00 95.94 86 ARG A C 1
ATOM 696 O O . ARG A 1 86 ? 8.935 5.739 6.853 1.00 95.94 86 ARG A O 1
ATOM 703 N N . GLU A 1 87 ? 9.689 4.413 5.206 1.00 97.00 87 GLU A N 1
ATOM 704 C CA . GLU A 1 87 ? 9.336 5.322 4.107 1.00 97.00 87 GLU A CA 1
ATOM 705 C C . GLU A 1 87 ? 7.822 5.571 4.068 1.00 97.00 87 GLU A C 1
ATOM 707 O O . GLU A 1 87 ? 7.383 6.715 3.977 1.00 97.00 87 GLU A O 1
ATOM 712 N N . VAL A 1 88 ? 7.012 4.519 4.239 1.00 96.44 88 VAL A N 1
ATOM 713 C CA . VAL A 1 88 ? 5.553 4.666 4.347 1.00 96.44 88 VAL A CA 1
ATOM 714 C C . VAL A 1 88 ? 5.174 5.451 5.605 1.00 96.44 88 VAL A C 1
ATOM 716 O O . VAL A 1 88 ? 4.372 6.371 5.507 1.00 96.44 88 VAL A O 1
ATOM 719 N N . ALA A 1 89 ? 5.759 5.138 6.766 1.00 94.38 89 ALA A N 1
ATOM 720 C CA . ALA A 1 89 ? 5.469 5.826 8.028 1.00 94.38 89 ALA A CA 1
ATOM 721 C C . ALA A 1 89 ? 5.843 7.319 8.015 1.00 94.38 89 ALA A C 1
ATOM 723 O O . ALA A 1 89 ? 5.222 8.117 8.713 1.00 94.38 89 ALA A O 1
ATOM 724 N N . ALA A 1 90 ? 6.855 7.697 7.231 1.00 94.69 90 ALA A N 1
ATOM 725 C CA . ALA A 1 90 ? 7.243 9.089 7.030 1.00 94.69 90 ALA A CA 1
ATOM 726 C C . ALA A 1 90 ? 6.247 9.841 6.133 1.00 94.69 90 ALA A C 1
ATOM 728 O O . ALA A 1 90 ? 6.030 11.034 6.323 1.00 94.69 90 ALA A O 1
ATOM 729 N N . ALA A 1 91 ? 5.631 9.149 5.170 1.00 93.81 91 ALA A N 1
ATOM 730 C CA . ALA A 1 91 ? 4.622 9.729 4.289 1.00 93.81 91 ALA A CA 1
ATOM 731 C C . ALA A 1 91 ? 3.227 9.778 4.934 1.00 93.81 91 ALA A C 1
ATOM 733 O O . ALA A 1 91 ? 2.449 10.691 4.654 1.00 93.81 91 ALA A O 1
ATOM 734 N N . VAL A 1 92 ? 2.879 8.782 5.758 1.00 91.75 92 VAL A N 1
ATOM 735 C CA . VAL A 1 92 ? 1.551 8.640 6.367 1.00 91.75 92 VAL A CA 1
ATOM 736 C C . VAL A 1 92 ? 1.621 8.043 7.775 1.00 91.75 92 VAL A C 1
ATOM 738 O O . VAL A 1 92 ? 2.416 7.136 8.020 1.00 91.75 92 VAL A O 1
ATOM 741 N N . PRO A 1 93 ? 0.745 8.465 8.703 1.00 89.50 93 PRO A N 1
ATOM 742 C CA . PRO A 1 93 ? 0.683 7.862 10.027 1.00 89.50 93 PRO A CA 1
ATOM 743 C C . PRO A 1 93 ? 0.209 6.403 9.939 1.00 89.50 93 PRO A C 1
ATOM 745 O O . PRO A 1 93 ? -0.862 6.111 9.404 1.00 89.50 93 PRO A O 1
ATOM 748 N N . LEU A 1 94 ? 1.015 5.491 10.489 1.00 89.56 94 LEU A N 1
ATOM 749 C CA . LEU A 1 94 ? 0.706 4.056 10.598 1.00 89.56 94 LEU A CA 1
ATOM 750 C C . LEU A 1 94 ? 0.344 3.615 12.029 1.00 89.56 94 LEU A C 1
ATOM 752 O O . LEU A 1 94 ? -0.049 2.472 12.246 1.00 89.56 94 LEU A O 1
ATOM 756 N N . GLY A 1 95 ? 0.530 4.492 13.020 1.00 84.44 95 GLY A N 1
ATOM 757 C CA . GLY A 1 95 ? 0.287 4.201 14.436 1.00 84.44 95 GLY A CA 1
ATOM 758 C C . GLY A 1 95 ? -1.146 4.495 14.891 1.00 84.44 95 GLY A C 1
ATOM 759 O O . GLY A 1 95 ? -1.936 5.082 14.158 1.00 84.44 95 GLY A O 1
ATOM 760 N N . GLY A 1 96 ? -1.460 4.104 16.131 1.00 78.44 96 GLY A N 1
ATOM 761 C CA . GLY A 1 96 ? -2.731 4.438 16.791 1.00 78.44 96 GLY A CA 1
ATOM 762 C C . GLY A 1 96 ? -3.906 3.521 16.442 1.00 78.44 96 GLY A C 1
ATOM 763 O O . GLY A 1 96 ? -5.050 3.871 16.710 1.00 78.44 96 GLY A O 1
ATOM 764 N N . ARG A 1 97 ? -3.643 2.354 15.841 1.00 80.50 97 ARG A N 1
ATOM 765 C CA . ARG A 1 97 ? -4.677 1.409 15.395 1.00 80.50 97 ARG A CA 1
ATOM 766 C C . ARG A 1 97 ? -4.581 0.077 16.128 1.00 80.50 97 ARG A C 1
ATOM 768 O O . ARG A 1 97 ? -3.502 -0.343 16.543 1.00 80.50 97 ARG A O 1
ATOM 775 N N . ALA A 1 98 ? -5.717 -0.609 16.237 1.00 85.25 98 ALA A N 1
ATOM 776 C CA . ALA A 1 98 ? -5.762 -1.973 16.745 1.00 85.25 98 ALA A CA 1
ATOM 777 C C . ALA A 1 98 ? -5.034 -2.923 15.779 1.00 85.25 98 ALA A C 1
ATOM 779 O O . ALA A 1 98 ? -5.382 -3.033 14.599 1.00 85.25 98 ALA A O 1
ATOM 780 N N . LEU A 1 99 ? -4.015 -3.602 16.301 1.00 90.88 99 LEU A N 1
ATOM 781 C CA . LEU A 1 99 ? -3.213 -4.558 15.548 1.00 90.88 99 LEU A CA 1
ATOM 782 C C . LEU A 1 99 ? -4.027 -5.812 15.219 1.00 90.88 99 LEU A C 1
ATOM 784 O O . LEU A 1 99 ? -4.966 -6.163 15.929 1.00 90.88 99 LEU A O 1
ATOM 788 N N . LEU A 1 100 ? -3.631 -6.506 14.151 1.00 88.12 100 LEU A N 1
ATOM 789 C CA . LEU A 1 100 ? -4.170 -7.814 13.762 1.00 88.12 100 LEU A CA 1
ATOM 790 C C . LEU A 1 100 ? -5.701 -7.831 13.589 1.00 88.12 100 LEU A C 1
ATOM 792 O O . LEU A 1 100 ? -6.338 -8.856 13.781 1.00 88.12 100 LEU A O 1
ATOM 796 N N . ARG A 1 101 ? -6.299 -6.710 13.169 1.00 90.56 101 ARG A N 1
ATOM 797 C CA . ARG A 1 101 ? -7.730 -6.618 12.810 1.00 90.56 101 ARG A CA 1
ATOM 798 C C . ARG A 1 101 ? -8.033 -7.085 11.389 1.00 90.56 101 ARG A C 1
ATOM 800 O O . ARG A 1 101 ? -9.185 -7.081 10.972 1.00 90.56 101 ARG A O 1
ATOM 807 N N . ARG A 1 102 ? -6.999 -7.433 10.621 1.00 91.56 102 ARG A N 1
ATOM 808 C CA . ARG A 1 102 ? -7.082 -7.809 9.208 1.00 91.56 102 ARG A CA 1
ATOM 809 C C . ARG A 1 102 ? -6.409 -9.153 8.989 1.00 91.56 102 ARG A C 1
ATOM 811 O O . ARG A 1 102 ? -5.279 -9.369 9.426 1.00 91.56 102 ARG A O 1
ATOM 818 N N . CYS A 1 103 ? -7.071 -10.040 8.253 1.00 92.94 103 CYS A N 1
ATOM 819 C CA . CYS A 1 103 ? -6.481 -11.299 7.825 1.00 92.94 103 CYS A CA 1
ATOM 820 C C . CYS A 1 103 ? -5.255 -11.033 6.940 1.00 92.94 103 CYS A C 1
ATOM 822 O O . CYS A 1 103 ? -5.334 -10.331 5.930 1.00 92.94 103 CYS A O 1
ATOM 824 N N . LEU A 1 104 ? -4.122 -11.645 7.282 1.00 92.69 104 LEU A N 1
ATOM 825 C CA . LEU A 1 104 ? -2.862 -11.442 6.566 1.00 92.69 104 LEU A CA 1
ATOM 826 C C . LEU A 1 104 ? -2.868 -12.008 5.142 1.00 92.69 104 LEU A C 1
ATOM 828 O O . LEU A 1 104 ? -2.044 -11.588 4.330 1.00 92.69 104 LEU A O 1
ATOM 832 N N . GLU A 1 105 ? -3.795 -12.913 4.825 1.00 91.31 105 GLU A N 1
ATOM 833 C CA . GLU A 1 105 ? -3.937 -13.534 3.505 1.00 91.31 105 GLU A CA 1
ATOM 834 C C . GLU A 1 105 ? -5.010 -12.838 2.667 1.00 91.31 105 GLU A C 1
ATOM 836 O O . GLU A 1 105 ? -4.699 -12.262 1.623 1.00 91.31 105 GLU A O 1
ATOM 841 N N . CYS A 1 106 ? -6.254 -12.820 3.156 1.00 92.62 106 CYS A N 1
ATOM 842 C CA . CYS A 1 106 ? -7.410 -12.329 2.400 1.00 92.62 106 CYS A CA 1
ATOM 843 C C . CYS A 1 106 ? -7.833 -10.888 2.720 1.00 92.62 106 CYS A C 1
ATOM 845 O O . CYS A 1 106 ? -8.775 -10.398 2.105 1.00 92.62 106 CYS A O 1
ATOM 847 N N . ASN A 1 107 ? -7.169 -10.202 3.659 1.00 93.44 107 ASN A N 1
ATOM 848 C CA . ASN A 1 107 ? -7.423 -8.797 4.012 1.00 93.44 107 ASN A CA 1
ATOM 849 C C . ASN A 1 107 ? -8.820 -8.485 4.597 1.00 93.44 107 ASN A C 1
ATOM 851 O O . ASN A 1 107 ? -9.156 -7.318 4.794 1.00 93.44 107 ASN A O 1
ATOM 855 N N . ARG A 1 108 ? -9.648 -9.492 4.899 1.00 92.81 108 ARG A N 1
ATOM 856 C CA . ARG A 1 108 ? -10.941 -9.300 5.586 1.00 92.81 108 ARG A CA 1
ATOM 857 C C . ARG A 1 108 ? -10.749 -8.913 7.054 1.00 92.81 108 ARG A C 1
ATOM 859 O O . ARG A 1 108 ? -9.708 -9.231 7.629 1.00 92.81 108 ARG A O 1
ATOM 866 N N . LEU A 1 109 ? -11.739 -8.231 7.632 1.00 91.69 109 LEU A N 1
ATOM 867 C CA . LEU A 1 109 ? -11.784 -7.953 9.071 1.00 91.69 109 LEU A CA 1
ATOM 868 C C . LEU A 1 109 ? -11.870 -9.256 9.875 1.00 91.69 109 LEU A C 1
ATOM 870 O O . LEU A 1 109 ? -12.506 -10.209 9.418 1.00 91.69 109 LEU A O 1
ATOM 874 N N . LEU A 1 110 ? -11.206 -9.268 11.032 1.00 86.31 110 LEU A N 1
ATOM 875 C CA . LEU A 1 110 ? -11.248 -10.330 12.042 1.00 86.31 110 LEU A CA 1
ATOM 876 C C . LEU A 1 110 ? -12.146 -9.939 13.221 1.00 86.31 110 LEU A C 1
ATOM 878 O O . LEU A 1 110 ? -12.147 -8.738 13.594 1.00 86.31 110 LEU A O 1
#

Sequence (110 aa):
MMREPEADAGDGRRFAVDRMMGRLARWLRVLGHDVAYGPHLVGRTLVACARREDRLLLTRDTRLLRDPHLPPHVFITNDNFRAQLREVAAAVPLGGRALLRRCLECNRLL

Secondary structure (DSSP, 8-state):
--------SS---EEEE-GGGHHHHHHHHHTT-EEE--TT--THHHHHHHHHTT-EEEE--TTGGG-TT--SEEE---SSHHHHHHHHHHHS---SS-TT-B-TTT--B-

Radius of gyration: 13.68 Å; chains: 1; bounding box: 28×38×34 Å

Foldseek 3Di:
DPPDPPPPPDAAQEEQEAQLLLVLQLVLVQLRHQYHYDPQCDDVNSQVCCVVVVHAYEDCDVVNVPDPSRHHYQHAPDSDSVSSNVSVCVVDPSDDDDGNQADSPPRDGD

=== Feature glossary ===
Key to the feature types in this record:

— What the protein is —

Primary structure: the covalent order of the twenty standard amino acids along the backbone. Two proteins with the same sequence will (almost always) fold to the same structure; t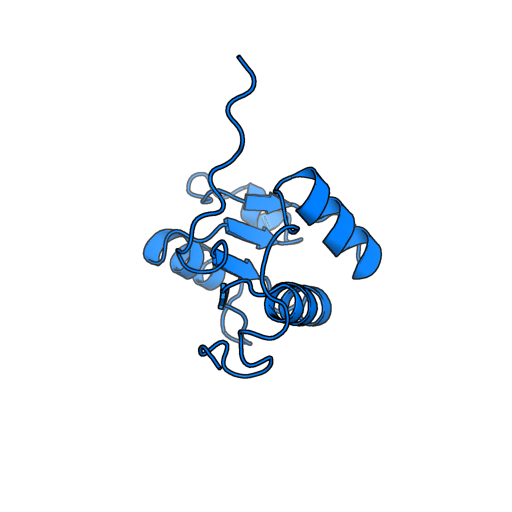wo with 30% identity often share a fold but not the details.

Database cross-references. InterPro integrates a dozen domain/family signature databases into unified entries with residue-range hits. GO terms attach function/process/location labels with evidence codes. CATH codes position the fold in a four-level structural taxonomy. Organism is the NCBI-taxonomy species name.

— Where its atoms are —

The mmCIF block holds the 3D Cartesian coordinates of each backbone atom (N, Cα, C, O) in ångströms. mmCIF is the PDB's canonical archive format — a tagged-loop text representation of the atomic model.

Six rendered views show the 3D structure from the faces of a cube — i.e. along ±x, ±y, ±z. Rendering representation is drawn randomly per protein from cartoon (secondary-structure ribbons), sticks (backbone bonds), or molecular surface; coloring is either N→C rainbow (blue at the N-terminus through red at the C-terminus) or one color per chain.

— Local backbone conformation —

DSSP 8-state secondary structure assigns each residue one of H (α-helix), G (3₁₀-helix), I (π-helix), E (extended β-strand), B (isolated β-bridge), T (hydrogen-bonded turn), S (bend), or '-' (coil). The assignment is computed from backbone hydrogen-bond geometry via the Kabsch–Sander algorithm.

P-SEA three-state annotation labels each residue as helix, strand, or coil based purely on the geometry of the Cα trace. It serves as a fallback when the full backbone (and thus DSSP) is unavailable.

The φ/ψ torsion pair specifies the backbone conformation at each residue. φ rotates about the N–Cα bond, ψ about the Cα–C bond. Steric clashes forbid most of the (φ, ψ) plane — the allowed regions (α-helix basin, β-sheet basin, left-handed helix) are the Ramachandran-allowed regions.

— Global shape and packing —

The geometric summary reports three shape descriptors. Rg (radius of gyration) measures how spread out the Cα atoms are about their centre of mass; compact globular proteins have small Rg, elongated or unfolded ones large. Cα contacts (<8 Å, |i−j|>4) count long-range residue pairs in spatial proximity — high for tightly packed folds, near zero for rods or random coil. The bounding-box extents give the protein's footprint along x, y, z in Å.

Accessible surface area quantifies burial. A residue with SASA near zero is packed into the hydrophobic core; one with SASA >100 Å² sits on the surface. Computed here via the Shrake–Rupley numerical algorithm with a 1.4 Å probe.

Plot images: a contact map (which residues are close in 3D, as an N×N binary image), a Ramachandran scatter (backbone torsion angles, revealing secondary-structure composition at a glance), and — for AlphaFold structures — a PAE heatmap (pairwise prediction confidence).

— Structural neighborhood —

The Foldseek 3Di string encodes local tertiary geometry as a 20-letter alphabet — one character per residue — derived from the relative positions of nearby Cα atoms. Unlike the amino-acid sequence, 3Di is a direct function of the 3D structure, so two proteins with the same fold have similar 3Di strings even at low sequence identity.

Nearest PDB neighbors are the top structural matches found by Foldseek when searching this structure against the entire Protein Data Bank. Each hit reports a TM-score (0 to 1; >0.5 almost always implies the same fold) and an E-value. These are *structural* homologs — they may share no detectable sequence similarity.

— Confidence and disorder —

For AlphaFold models, the B-factor field carries pLDDT — the model's own estimate of local accuracy on a 0–100 scale. Regions with pLDDT<50 should be treated as essentially unmodeled; they often correspond to intrinsically disordered segments.

B-factor (Debye–Waller factor) reflects atomic displacement in the crystal lattice. It is an experimental observable (units Å²), not a prediction; low values mean the atom is pinned down, high values mean it moves or is heterogeneous across the crystal.

Predicted aligned error is AlphaFold's pairwise confidence. Unlike pLDDT (per-residue), PAE is per-residue-pair and captures whether two parts of the structure are correctly placed relative to each other. Units are ångströms of expected positional error.